Protein AF-A0A225DQ24-F1 (afdb_monomer_lite)

Sequence (172 aa):
MEVALERLSHWSRVKFAALCARCVQPFFTEMWPEATPDRIAAVERAIALAEQSATDGRAHPELKAAVLAASTTAGRAQIPHLYPVPIDDAEQPPRDRTAAVIASLSAKVAEKAAEAATADPARSDVPAREAYFFAVDAIRAVGRSRLIGRLQAGFAKLAGSEPRKPWWRFWE

Structure (mmCIF, N/CA/C/O backbone):
data_AF-A0A225DQ24-F1
#
_entry.id   AF-A0A225DQ24-F1
#
loop_
_atom_site.group_PDB
_atom_site.id
_atom_site.type_symbol
_atom_site.label_atom_id
_atom_site.label_alt_id
_atom_site.label_comp_id
_atom_site.label_asym_id
_atom_site.label_entity_id
_atom_site.label_seq_id
_atom_site.pdbx_PDB_ins_code
_atom_site.Cartn_x
_atom_site.Cartn_y
_atom_site.Cartn_z
_atom_site.occupancy
_atom_site.B_iso_or_equiv
_atom_site.auth_seq_id
_atom_site.auth_comp_id
_atom_site.auth_asym_id
_atom_site.auth_atom_id
_atom_site.pdbx_PDB_model_num
ATOM 1 N N . MET A 1 1 ? 5.855 18.654 9.588 1.00 54.50 1 MET A N 1
ATOM 2 C CA . MET A 1 1 ? 4.757 18.128 10.422 1.00 54.50 1 MET A CA 1
ATOM 3 C C . MET A 1 1 ? 4.967 16.638 10.584 1.00 54.50 1 MET A C 1
ATOM 5 O O . MET A 1 1 ? 5.135 15.955 9.579 1.00 54.50 1 MET A O 1
ATOM 9 N N . GLU A 1 2 ? 5.027 16.170 11.824 1.00 75.19 2 GLU A N 1
ATOM 10 C CA . GLU A 1 2 ? 5.172 14.753 12.152 1.00 75.19 2 GLU A CA 1
ATOM 11 C C . GLU A 1 2 ? 3.799 14.065 12.099 1.00 75.19 2 GLU A C 1
ATOM 13 O O . GLU A 1 2 ? 2.802 14.617 12.570 1.00 75.19 2 GLU A O 1
ATOM 18 N N . VAL A 1 3 ? 3.722 12.899 11.454 1.00 84.06 3 VAL A N 1
ATOM 19 C CA . VAL A 1 3 ? 2.474 12.138 11.290 1.00 84.06 3 VAL A CA 1
ATOM 20 C C . VAL A 1 3 ? 2.297 11.233 12.513 1.00 84.06 3 VAL A C 1
ATOM 22 O O . VAL A 1 3 ? 2.807 10.116 12.556 1.00 84.06 3 VAL A O 1
ATOM 25 N N . ALA A 1 4 ? 1.575 11.741 13.510 1.00 89.75 4 ALA A N 1
ATOM 26 C CA . ALA A 1 4 ? 1.273 11.082 14.785 1.00 89.75 4 ALA A CA 1
ATOM 27 C C . ALA A 1 4 ? 0.182 9.993 14.642 1.00 89.75 4 ALA A C 1
ATOM 29 O O . ALA A 1 4 ? -0.967 10.173 15.060 1.00 89.75 4 ALA A O 1
ATOM 30 N N . LEU A 1 5 ? 0.508 8.883 13.969 1.00 89.81 5 LEU A N 1
ATOM 31 C CA . LEU A 1 5 ? -0.430 7.800 13.620 1.00 89.81 5 LEU A CA 1
ATOM 32 C C . LEU A 1 5 ? -1.078 7.114 14.825 1.00 89.81 5 LEU A C 1
ATOM 34 O O . LEU A 1 5 ? -2.217 6.657 14.732 1.00 89.81 5 LEU A O 1
ATOM 38 N N . GLU A 1 6 ? -0.396 7.079 15.964 1.00 89.25 6 GLU A N 1
ATOM 39 C CA . GLU A 1 6 ? -0.888 6.513 17.219 1.00 89.25 6 GLU A CA 1
ATOM 40 C C . GLU A 1 6 ? -2.177 7.190 17.710 1.00 89.25 6 GLU A C 1
ATOM 42 O O . GLU A 1 6 ? -2.986 6.569 18.400 1.00 89.25 6 GLU A O 1
ATOM 47 N N . ARG A 1 7 ? -2.418 8.437 17.288 1.00 87.19 7 ARG A N 1
ATOM 48 C CA . ARG A 1 7 ? -3.616 9.213 17.634 1.00 87.19 7 ARG A CA 1
ATOM 49 C C . ARG A 1 7 ? -4.844 8.859 16.800 1.00 87.19 7 ARG A C 1
ATOM 51 O O . ARG A 1 7 ? -5.946 9.246 17.174 1.00 87.19 7 ARG A O 1
ATOM 58 N N . LEU A 1 8 ? -4.658 8.173 15.675 1.00 93.62 8 LEU A N 1
ATOM 59 C CA . LEU A 1 8 ? -5.748 7.728 14.813 1.00 93.62 8 LEU A CA 1
ATOM 60 C C . LEU A 1 8 ? -6.308 6.390 15.301 1.00 93.62 8 LEU A C 1
ATOM 62 O O . LEU A 1 8 ? -5.565 5.554 15.823 1.00 93.62 8 LEU A O 1
ATOM 66 N N . SER A 1 9 ? -7.603 6.165 15.078 1.00 96.12 9 SER A N 1
ATOM 67 C CA . SER A 1 9 ? -8.196 4.832 15.181 1.00 96.12 9 SER A CA 1
ATOM 68 C C . SER A 1 9 ? -7.589 3.888 14.138 1.00 96.12 9 SER A C 1
ATOM 70 O O . SER A 1 9 ? -7.035 4.328 13.127 1.00 96.12 9 SER A O 1
ATOM 72 N N . HIS A 1 10 ? -7.719 2.579 14.359 1.00 97.38 10 HIS A N 1
ATOM 73 C CA . HIS A 1 10 ? -7.226 1.558 13.432 1.00 97.38 10 HIS A CA 1
ATOM 74 C C . HIS A 1 10 ? -7.661 1.828 11.982 1.00 97.38 10 HIS A C 1
ATOM 76 O O . HIS A 1 10 ? -6.815 1.993 11.106 1.00 97.38 10 HIS A O 1
ATOM 82 N N . TRP A 1 11 ? -8.961 1.991 11.732 1.00 97.81 11 TRP A N 1
ATOM 83 C CA . TRP A 1 11 ? -9.473 2.200 10.375 1.00 97.81 11 TRP A CA 1
ATOM 84 C C . TRP A 1 11 ? -9.078 3.550 9.769 1.00 97.81 11 TRP A C 1
ATOM 86 O O . TRP A 1 11 ? -8.863 3.632 8.561 1.00 97.81 11 TRP A O 1
ATOM 96 N N . SER A 1 12 ? -8.861 4.588 10.581 1.00 98.06 12 SER A N 1
ATOM 97 C CA . SER A 1 12 ? -8.264 5.843 10.103 1.00 98.06 12 SER A CA 1
ATOM 98 C C . SER A 1 12 ? -6.798 5.684 9.697 1.00 98.06 12 SER A C 1
ATOM 100 O O . SER A 1 12 ? -6.376 6.294 8.713 1.00 98.06 12 SER A O 1
ATOM 102 N N . ARG A 1 13 ? -6.015 4.846 10.395 1.00 98.50 13 ARG A N 1
ATOM 103 C CA . ARG A 1 13 ? -4.638 4.507 9.983 1.00 98.50 13 ARG A CA 1
ATOM 104 C C . ARG A 1 13 ? -4.639 3.755 8.657 1.00 98.50 13 ARG A C 1
ATOM 106 O O . ARG A 1 13 ? -3.879 4.120 7.764 1.00 98.50 13 ARG A O 1
ATOM 113 N N . VAL A 1 14 ? -5.534 2.777 8.495 1.00 98.69 14 VAL A N 1
ATOM 114 C CA . VAL A 1 14 ? -5.707 2.038 7.230 1.00 98.69 14 VAL A CA 1
ATOM 115 C C . VAL A 1 14 ? -6.090 2.991 6.098 1.00 98.69 14 VAL A C 1
ATOM 117 O O . VAL A 1 14 ? -5.456 2.988 5.046 1.00 98.69 14 VAL A O 1
ATOM 120 N N . LYS A 1 15 ? -7.065 3.878 6.330 1.00 98.62 15 LYS A N 1
ATOM 121 C CA . LYS A 1 15 ? -7.486 4.893 5.355 1.00 98.62 15 LYS A CA 1
ATOM 122 C C . LYS A 1 15 ? -6.340 5.811 4.940 1.00 98.62 15 LYS A C 1
ATOM 124 O O . LYS A 1 15 ? -6.213 6.156 3.767 1.00 98.62 15 LYS A O 1
ATOM 129 N N . PHE A 1 16 ? -5.501 6.209 5.893 1.00 98.62 16 PHE A N 1
ATOM 130 C CA . PHE A 1 16 ? -4.325 7.018 5.608 1.00 98.62 16 PHE A CA 1
ATOM 131 C C . PHE A 1 16 ? -3.268 6.253 4.799 1.00 98.62 16 PHE A C 1
ATOM 133 O O . PHE A 1 16 ? -2.732 6.796 3.832 1.00 98.62 16 PHE A O 1
ATOM 140 N N . ALA A 1 17 ? -2.997 4.994 5.147 1.00 98.81 17 ALA A N 1
ATOM 141 C CA . ALA A 1 17 ? -2.065 4.144 4.412 1.00 98.81 17 ALA A CA 1
ATOM 142 C C . ALA A 1 17 ? -2.538 3.912 2.964 1.00 98.81 17 ALA A C 1
ATOM 144 O O . ALA A 1 17 ? -1.760 4.073 2.024 1.00 98.81 17 ALA A O 1
ATOM 145 N N . ALA A 1 18 ? -3.833 3.650 2.771 1.00 98.81 18 ALA A N 1
ATOM 146 C CA . ALA A 1 18 ? -4.452 3.534 1.454 1.00 98.81 18 ALA A CA 1
ATOM 147 C C . ALA A 1 18 ? -4.349 4.838 0.642 1.00 98.81 18 ALA A C 1
ATOM 149 O O . ALA A 1 18 ? -3.987 4.811 -0.533 1.00 98.81 18 ALA A O 1
ATOM 150 N N . LEU A 1 19 ? -4.561 5.998 1.278 1.00 98.69 19 LEU A N 1
ATOM 151 C CA . LEU A 1 19 ? -4.353 7.307 0.651 1.00 98.69 19 LEU A CA 1
ATOM 152 C C . LEU A 1 19 ? -2.895 7.510 0.208 1.00 98.69 19 LEU A C 1
ATOM 154 O O . LEU A 1 19 ? -2.659 8.061 -0.869 1.00 98.69 19 LEU A O 1
ATOM 158 N N . CYS A 1 20 ? -1.920 7.058 1.004 1.00 98.81 20 CYS A N 1
ATOM 159 C CA . CYS A 1 20 ? -0.508 7.076 0.617 1.00 98.81 20 CYS A CA 1
ATOM 160 C C . CYS A 1 20 ? -0.272 6.210 -0.624 1.00 98.81 20 CYS A C 1
ATOM 162 O O . CYS A 1 20 ? 0.344 6.679 -1.581 1.00 98.81 20 CYS A O 1
ATOM 164 N N . ALA A 1 21 ? -0.819 4.991 -0.642 1.00 98.81 21 ALA A N 1
ATOM 165 C CA . ALA A 1 21 ? -0.661 4.058 -1.753 1.00 98.81 21 ALA A CA 1
ATOM 166 C C . ALA A 1 21 ? -1.293 4.589 -3.044 1.00 98.81 21 ALA A C 1
ATOM 168 O O . ALA A 1 21 ? -0.629 4.657 -4.078 1.00 98.81 21 ALA A O 1
ATOM 169 N N . ARG A 1 22 ? -2.533 5.083 -2.972 1.00 98.56 22 ARG A N 1
ATOM 170 C CA . ARG A 1 22 ? -3.238 5.680 -4.113 1.00 98.56 22 ARG A CA 1
ATOM 171 C C . ARG A 1 22 ? -2.515 6.909 -4.673 1.00 98.56 22 ARG A C 1
ATOM 173 O O . ARG A 1 22 ? -2.557 7.157 -5.873 1.00 98.56 22 ARG A O 1
ATOM 180 N N . CYS A 1 23 ? -1.828 7.676 -3.824 1.00 98.44 23 CYS A N 1
ATOM 181 C CA . CYS A 1 23 ? -1.051 8.842 -4.247 1.00 98.44 23 CYS A CA 1
ATOM 182 C C . CYS A 1 23 ? 0.142 8.467 -5.143 1.00 98.44 23 CYS A C 1
ATOM 184 O O . CYS A 1 23 ? 0.438 9.192 -6.093 1.00 98.44 23 CYS A O 1
ATOM 186 N N . VAL A 1 24 ? 0.816 7.352 -4.844 1.00 98.44 24 VAL A N 1
ATOM 187 C CA . VAL A 1 24 ? 2.048 6.926 -5.536 1.00 98.44 24 VAL A CA 1
ATOM 188 C C . VAL A 1 24 ? 1.834 5.804 -6.547 1.00 98.44 24 VAL A C 1
ATOM 190 O O . VAL A 1 24 ? 2.754 5.480 -7.298 1.00 98.44 24 VAL A O 1
ATOM 193 N N . GLN A 1 25 ? 0.630 5.232 -6.607 1.00 98.38 25 GLN A N 1
ATOM 194 C CA . GLN A 1 25 ? 0.257 4.219 -7.590 1.00 98.38 25 GLN A CA 1
ATOM 195 C C . GLN A 1 25 ? 0.607 4.632 -9.031 1.00 98.38 25 GLN A C 1
ATOM 197 O O . GLN A 1 25 ? 1.215 3.813 -9.717 1.00 98.38 25 GLN A O 1
ATOM 202 N N . PRO A 1 26 ? 0.338 5.869 -9.507 1.00 98.38 26 PRO A N 1
ATOM 203 C CA . PRO A 1 26 ? 0.683 6.236 -10.882 1.00 98.38 26 PRO A CA 1
ATOM 204 C C . PRO A 1 26 ? 2.183 6.138 -11.186 1.00 98.38 26 PRO A C 1
ATOM 206 O O . PRO A 1 26 ? 2.563 5.917 -12.332 1.00 98.38 26 PRO A O 1
ATOM 209 N N . PHE A 1 27 ? 3.049 6.264 -10.171 1.00 98.38 27 PHE A N 1
ATOM 210 C CA . PHE A 1 27 ? 4.493 6.124 -10.364 1.00 98.38 27 PHE A CA 1
ATOM 211 C C . PHE A 1 27 ? 4.893 4.683 -10.662 1.00 98.38 27 PHE A C 1
ATOM 213 O O . PHE A 1 27 ? 5.886 4.479 -11.347 1.00 98.38 27 PHE A O 1
ATOM 220 N N . PHE A 1 28 ? 4.127 3.692 -10.194 1.00 98.06 28 PHE A N 1
ATOM 221 C CA . PHE A 1 28 ? 4.388 2.291 -10.517 1.00 98.06 28 PHE A CA 1
ATOM 222 C C . PHE A 1 28 ? 4.324 2.072 -12.032 1.00 98.06 28 PHE A C 1
ATOM 224 O O . PHE A 1 28 ? 5.292 1.619 -12.632 1.00 98.06 28 PHE A O 1
ATOM 231 N N . THR A 1 29 ? 3.219 2.484 -12.655 1.00 96.38 29 THR A N 1
ATOM 232 C CA . THR A 1 29 ? 3.012 2.354 -14.104 1.00 96.38 29 THR A CA 1
ATOM 233 C C . THR A 1 29 ? 3.916 3.281 -14.915 1.00 96.38 29 THR A C 1
ATOM 235 O O . THR A 1 29 ? 4.307 2.933 -16.019 1.00 96.38 29 THR A O 1
ATOM 238 N N . GLU A 1 30 ? 4.270 4.457 -14.382 1.00 97.62 30 GLU A N 1
ATOM 239 C CA . GLU A 1 30 ? 5.191 5.394 -15.049 1.00 97.62 30 GLU A CA 1
ATOM 240 C C . GLU A 1 30 ? 6.635 4.864 -15.079 1.00 97.62 30 GLU A C 1
ATOM 242 O O . GLU A 1 30 ? 7.356 5.088 -16.047 1.00 97.62 30 GLU A O 1
ATOM 247 N N . MET A 1 31 ? 7.063 4.166 -14.022 1.00 97.75 31 MET A N 1
ATOM 248 C CA . MET A 1 31 ? 8.437 3.667 -13.874 1.00 97.75 31 MET A CA 1
ATOM 249 C C . MET A 1 31 ? 8.620 2.239 -14.386 1.00 97.75 31 MET A C 1
ATOM 251 O O . MET A 1 31 ? 9.749 1.821 -14.640 1.00 97.75 31 MET A O 1
ATOM 255 N N . TRP A 1 32 ? 7.526 1.499 -14.547 1.00 96.69 32 TRP A N 1
ATOM 256 C CA . TRP A 1 32 ? 7.529 0.155 -15.105 1.00 96.69 32 TRP A CA 1
ATOM 257 C C . TRP A 1 32 ? 6.366 -0.034 -16.094 1.00 96.69 32 TRP A C 1
ATOM 259 O O . TRP A 1 32 ? 5.400 -0.739 -15.793 1.00 96.69 32 TRP A O 1
ATOM 269 N N . PRO A 1 33 ? 6.420 0.628 -17.265 1.00 95.50 33 PRO A N 1
ATOM 270 C CA . PRO A 1 33 ? 5.340 0.572 -18.250 1.00 95.50 33 PRO A CA 1
ATOM 271 C C . PRO A 1 33 ? 5.155 -0.823 -18.864 1.00 95.50 33 PRO A C 1
ATOM 273 O O . PRO A 1 33 ? 4.045 -1.169 -19.261 1.00 95.50 33 PRO A O 1
ATOM 276 N N . GLU A 1 34 ? 6.208 -1.642 -18.890 1.00 93.19 34 GLU A N 1
ATOM 277 C CA . GLU A 1 34 ? 6.196 -3.033 -19.355 1.00 93.19 34 GLU A CA 1
ATOM 278 C C . GLU A 1 34 ? 5.813 -4.043 -18.258 1.00 93.19 34 GLU A C 1
ATOM 280 O O . GLU A 1 34 ? 5.876 -5.252 -18.492 1.00 93.19 34 GLU A O 1
ATOM 285 N N . ALA A 1 35 ? 5.425 -3.579 -17.062 1.00 94.44 35 ALA A N 1
ATOM 286 C CA . ALA A 1 35 ? 4.934 -4.458 -16.006 1.00 94.44 35 ALA A CA 1
ATOM 287 C C . ALA A 1 35 ? 3.761 -5.298 -16.522 1.00 94.44 35 ALA A C 1
ATOM 289 O O . ALA A 1 35 ? 2.817 -4.783 -17.129 1.00 94.44 35 ALA A O 1
ATOM 290 N N . THR A 1 36 ? 3.792 -6.598 -16.241 1.00 95.38 36 THR A N 1
ATOM 291 C CA . THR A 1 36 ? 2.709 -7.494 -16.658 1.00 95.38 36 THR A CA 1
ATOM 292 C C . THR A 1 36 ? 1.364 -7.074 -16.040 1.00 95.38 36 THR A C 1
ATOM 294 O O . THR A 1 36 ? 1.331 -6.514 -14.933 1.00 95.38 36 THR A O 1
ATOM 297 N N . PRO A 1 37 ? 0.225 -7.375 -16.696 1.00 95.44 37 PRO A N 1
ATOM 298 C CA . PRO A 1 37 ? -1.100 -7.048 -16.164 1.00 95.44 37 PRO A CA 1
ATOM 299 C C . PRO A 1 37 ? -1.324 -7.552 -14.734 1.00 95.44 37 PRO A C 1
ATOM 301 O O . PRO A 1 37 ? -1.915 -6.846 -13.919 1.00 95.44 37 PRO A O 1
ATOM 304 N N . ASP A 1 38 ? -0.778 -8.722 -14.393 1.00 96.12 38 ASP A N 1
ATOM 305 C CA . ASP A 1 38 ? -0.869 -9.303 -13.052 1.00 96.12 38 ASP A CA 1
ATOM 306 C C . ASP A 1 38 ? -0.140 -8.469 -11.989 1.00 96.12 38 ASP A C 1
ATOM 308 O O . ASP A 1 38 ? -0.611 -8.358 -10.856 1.00 96.12 38 ASP A O 1
ATOM 312 N N . ARG A 1 39 ? 0.984 -7.827 -12.333 1.00 96.56 39 ARG A N 1
ATOM 313 C CA . ARG A 1 39 ? 1.719 -6.939 -11.415 1.00 96.56 39 ARG A CA 1
ATOM 314 C C . ARG A 1 39 ? 0.950 -5.661 -11.144 1.00 96.56 39 ARG A C 1
ATOM 316 O O . ARG A 1 39 ? 0.831 -5.253 -9.987 1.00 96.56 39 ARG A O 1
ATOM 323 N N . ILE A 1 40 ? 0.393 -5.070 -12.197 1.00 97.81 40 ILE A N 1
ATOM 324 C CA . ILE A 1 40 ? -0.466 -3.889 -12.092 1.00 97.81 40 ILE A CA 1
ATOM 325 C C . ILE A 1 40 ? -1.700 -4.232 -11.245 1.00 97.81 40 ILE A C 1
ATOM 327 O O . ILE A 1 40 ? -2.016 -3.515 -10.293 1.00 97.81 40 ILE A O 1
ATOM 331 N N . ALA A 1 41 ? -2.344 -5.369 -11.526 1.00 98.25 41 ALA A N 1
ATOM 332 C CA . ALA A 1 41 ? -3.501 -5.853 -10.782 1.00 98.25 41 ALA A CA 1
ATOM 333 C C . ALA A 1 41 ? -3.173 -6.160 -9.314 1.00 98.25 41 ALA A C 1
ATOM 335 O O . ALA A 1 41 ? -3.993 -5.879 -8.444 1.00 98.25 41 ALA A O 1
ATOM 336 N N . ALA A 1 42 ? -1.986 -6.691 -9.006 1.00 98.56 42 ALA A N 1
ATOM 337 C CA . ALA A 1 42 ? -1.557 -6.945 -7.632 1.00 98.56 42 ALA A CA 1
ATOM 338 C C . ALA A 1 42 ? -1.463 -5.652 -6.807 1.00 98.56 42 ALA A C 1
ATOM 340 O O . ALA A 1 42 ? -1.958 -5.606 -5.679 1.00 98.56 42 ALA A O 1
ATOM 341 N N . VAL A 1 43 ? -0.864 -4.598 -7.376 1.00 98.75 43 VAL A N 1
ATOM 342 C CA . VAL A 1 43 ? -0.767 -3.281 -6.727 1.00 98.75 43 VAL A CA 1
ATOM 343 C C . VAL A 1 43 ? -2.156 -2.665 -6.567 1.00 98.75 43 VAL A C 1
ATOM 345 O O . VAL A 1 43 ? -2.519 -2.282 -5.457 1.00 98.75 43 VAL A O 1
ATOM 348 N N . GLU A 1 44 ? -2.961 -2.622 -7.633 1.00 98.75 44 GLU A N 1
ATOM 349 C CA . GLU A 1 44 ? -4.318 -2.062 -7.580 1.00 98.75 44 GLU A CA 1
ATOM 350 C C . GLU A 1 44 ? -5.196 -2.796 -6.562 1.00 98.75 44 GLU A C 1
ATOM 352 O O . GLU A 1 44 ? -5.846 -2.159 -5.735 1.00 98.75 44 GLU A O 1
ATOM 357 N N . ARG A 1 45 ? -5.179 -4.133 -6.566 1.00 98.75 45 ARG A N 1
ATOM 358 C CA . ARG A 1 45 ? -5.985 -4.951 -5.653 1.00 98.75 45 ARG A CA 1
ATOM 359 C C . ARG A 1 45 ? -5.611 -4.697 -4.196 1.00 98.75 45 ARG A C 1
ATOM 361 O O . ARG A 1 45 ? -6.507 -4.565 -3.370 1.00 98.75 45 ARG A O 1
ATOM 368 N N . ALA A 1 46 ? -4.324 -4.601 -3.863 1.00 98.88 46 ALA A N 1
ATOM 369 C CA . ALA A 1 46 ? -3.901 -4.300 -2.495 1.00 98.88 46 ALA A CA 1
ATOM 370 C C . ALA A 1 46 ? -4.411 -2.928 -2.018 1.00 98.88 46 ALA A C 1
ATOM 372 O O . ALA A 1 46 ? -4.902 -2.815 -0.894 1.00 98.88 46 ALA A O 1
ATOM 373 N N . ILE A 1 47 ? -4.373 -1.911 -2.887 1.00 98.88 47 ILE A N 1
ATOM 374 C CA . ILE A 1 47 ? -4.901 -0.574 -2.580 1.00 98.88 47 ILE A CA 1
ATOM 375 C C . ILE A 1 47 ? -6.420 -0.626 -2.409 1.00 98.88 47 ILE A C 1
ATOM 377 O O . ILE A 1 47 ? -6.929 -0.211 -1.369 1.00 98.88 47 ILE A O 1
ATOM 381 N N . ALA A 1 48 ? -7.135 -1.177 -3.391 1.00 98.88 48 ALA A N 1
ATOM 382 C CA . ALA A 1 48 ? -8.592 -1.228 -3.397 1.00 98.88 48 ALA A CA 1
ATOM 383 C C . ALA A 1 48 ? -9.151 -1.990 -2.185 1.00 98.88 48 ALA A C 1
ATOM 385 O O . ALA A 1 48 ? -10.088 -1.527 -1.537 1.00 98.88 48 ALA A O 1
ATOM 386 N N . LEU A 1 49 ? -8.542 -3.121 -1.814 1.00 98.81 49 LEU A N 1
ATOM 387 C CA . LEU A 1 49 ? -8.965 -3.883 -0.638 1.00 98.81 49 LEU A CA 1
ATOM 388 C C . LEU A 1 49 ? -8.689 -3.139 0.674 1.00 98.81 49 LEU A C 1
ATOM 390 O O . LEU A 1 49 ? -9.491 -3.241 1.605 1.00 98.81 49 LEU A O 1
ATOM 394 N N . ALA A 1 50 ? -7.593 -2.381 0.770 1.00 98.81 50 ALA A N 1
ATOM 395 C CA . ALA A 1 50 ? -7.326 -1.535 1.933 1.00 98.81 50 ALA A CA 1
ATOM 396 C C . ALA A 1 50 ? -8.339 -0.377 2.034 1.00 98.81 50 ALA A C 1
ATOM 398 O O . ALA A 1 50 ? -8.858 -0.108 3.119 1.00 98.81 50 ALA A O 1
ATOM 399 N N . GLU A 1 51 ? -8.670 0.269 0.910 1.00 98.81 51 GLU A N 1
ATOM 400 C CA . GLU A 1 51 ? -9.698 1.320 0.820 1.00 98.81 51 GLU A CA 1
ATOM 401 C C . GLU A 1 51 ? -11.080 0.792 1.227 1.00 98.81 51 GLU A C 1
ATOM 403 O O . GLU A 1 51 ? -11.778 1.419 2.034 1.00 98.81 51 GLU A O 1
ATOM 408 N N . GLN A 1 52 ? -11.453 -0.382 0.716 1.00 98.75 52 GLN A N 1
ATOM 409 C CA . GLN A 1 52 ? -12.702 -1.049 1.063 1.00 98.75 52 GLN A CA 1
ATOM 410 C C . GLN A 1 52 ? -12.732 -1.421 2.546 1.00 98.75 52 GLN A C 1
ATOM 412 O O . GLN A 1 52 ? -13.690 -1.096 3.237 1.00 98.75 52 GLN A O 1
ATOM 417 N N . SER A 1 53 ? -11.660 -2.018 3.071 1.00 98.69 53 SER A N 1
ATOM 418 C CA . SER A 1 53 ? -11.598 -2.428 4.480 1.00 98.69 53 SER A CA 1
ATOM 419 C C . SER A 1 53 ? -11.705 -1.238 5.435 1.00 98.69 53 SER A C 1
ATOM 421 O O . SER A 1 53 ? -12.411 -1.298 6.440 1.00 98.69 53 SER A O 1
ATOM 423 N N . ALA A 1 54 ? -11.057 -0.119 5.094 1.00 98.25 54 ALA A N 1
ATOM 424 C CA . ALA A 1 54 ? -11.177 1.128 5.844 1.00 98.25 54 ALA A CA 1
ATOM 425 C C . ALA A 1 54 ? -12.588 1.728 5.799 1.00 98.25 54 ALA A C 1
ATOM 427 O O . ALA A 1 54 ? -13.011 2.363 6.764 1.00 98.25 54 ALA A O 1
ATOM 428 N N . THR A 1 55 ? -13.298 1.556 4.684 1.00 98.00 55 THR A N 1
ATOM 429 C CA . THR A 1 55 ? -14.674 2.039 4.511 1.00 98.00 55 THR A CA 1
ATOM 430 C C . THR A 1 55 ? -15.665 1.175 5.284 1.00 98.00 55 THR A C 1
ATOM 432 O O . THR A 1 55 ? -16.516 1.708 5.991 1.00 98.00 55 THR A O 1
ATOM 435 N N . ASP A 1 56 ? -15.509 -0.144 5.202 1.00 98.00 56 ASP A N 1
ATOM 436 C CA . ASP A 1 56 ? -16.389 -1.116 5.850 1.00 98.00 56 ASP A CA 1
ATOM 437 C C . ASP A 1 56 ? -16.107 -1.266 7.355 1.00 98.00 56 ASP A C 1
ATOM 439 O O . ASP A 1 56 ? -16.907 -1.854 8.082 1.00 98.00 56 ASP A O 1
ATOM 443 N N . GLY A 1 57 ? -14.954 -0.785 7.832 1.00 97.56 57 GLY A N 1
ATOM 444 C CA . GLY A 1 57 ? -14.522 -0.960 9.218 1.00 97.56 57 GLY A CA 1
ATOM 445 C C . GLY A 1 57 ? -14.216 -2.419 9.575 1.00 97.56 57 GLY A C 1
ATOM 446 O O . GLY A 1 57 ? -14.372 -2.817 10.733 1.00 97.56 57 GLY A O 1
ATOM 447 N N . ARG A 1 58 ? -13.806 -3.228 8.590 1.00 97.94 58 ARG A N 1
ATOM 448 C CA . ARG A 1 58 ? -13.451 -4.646 8.754 1.00 97.94 58 ARG A CA 1
ATOM 449 C C . ARG A 1 58 ? -12.451 -5.093 7.694 1.00 97.94 58 ARG A C 1
ATOM 451 O O . ARG A 1 58 ? -12.481 -4.612 6.568 1.00 97.94 58 ARG A O 1
ATOM 458 N N . ALA A 1 59 ? -11.604 -6.058 8.038 1.00 98.00 59 ALA A N 1
ATOM 459 C CA . ALA A 1 59 ? -10.616 -6.605 7.116 1.00 98.00 59 ALA A CA 1
ATOM 460 C C . ALA A 1 59 ? -11.293 -7.434 6.011 1.00 98.00 59 ALA A C 1
ATOM 462 O O . ALA A 1 59 ? -12.065 -8.351 6.305 1.00 98.00 59 ALA A O 1
ATOM 463 N N . HIS A 1 60 ? -10.978 -7.151 4.745 1.00 98.31 60 HIS A N 1
ATOM 464 C CA . HIS A 1 60 ? -11.399 -7.991 3.626 1.00 98.31 60 HIS A CA 1
ATOM 465 C C . HIS A 1 60 ? -10.654 -9.347 3.642 1.00 98.31 60 HIS A C 1
ATOM 467 O O . HIS A 1 60 ? -9.436 -9.368 3.848 1.00 98.31 60 HIS A O 1
ATOM 473 N N . PRO A 1 61 ? -11.328 -10.489 3.393 1.00 97.69 61 PRO A N 1
ATOM 474 C CA . PRO A 1 61 ? -10.717 -11.822 3.501 1.00 97.69 61 PRO A CA 1
ATOM 475 C C . PRO A 1 61 ? -9.511 -12.036 2.572 1.00 97.69 61 PRO A C 1
ATOM 477 O O . PRO A 1 61 ? -8.594 -12.784 2.905 1.00 97.69 61 PRO A O 1
ATOM 480 N N . GLU A 1 62 ? -9.474 -11.350 1.429 1.00 98.38 62 GLU A N 1
ATOM 481 C CA . GLU A 1 62 ? -8.400 -11.484 0.433 1.00 98.38 62 GLU A CA 1
ATOM 482 C C . GLU A 1 62 ? -7.142 -10.647 0.726 1.00 98.38 62 GLU A C 1
ATOM 484 O O . GLU A 1 62 ? -6.154 -10.749 -0.004 1.00 98.38 62 GLU A O 1
ATOM 489 N N . LEU A 1 63 ? -7.128 -9.838 1.794 1.00 98.31 63 LEU A N 1
ATOM 490 C CA . LEU A 1 63 ? -6.006 -8.934 2.080 1.00 98.31 63 LEU A CA 1
ATOM 491 C C . LEU A 1 63 ? -4.664 -9.663 2.207 1.00 98.31 63 LEU A C 1
ATOM 493 O O . LEU A 1 63 ? -3.662 -9.173 1.698 1.00 98.31 63 LEU A O 1
ATOM 497 N N . LYS A 1 64 ? -4.630 -10.849 2.829 1.00 98.19 64 LYS A N 1
ATOM 498 C CA . LYS A 1 64 ? -3.382 -11.621 2.980 1.00 98.19 64 LYS A CA 1
ATOM 499 C C . LYS A 1 64 ? -2.768 -11.995 1.629 1.00 98.19 64 LYS A C 1
ATOM 501 O O . LYS A 1 64 ? -1.559 -11.876 1.447 1.00 98.19 64 LYS A O 1
ATOM 506 N N . ALA A 1 65 ? -3.601 -12.415 0.677 1.00 98.44 65 ALA A N 1
ATOM 507 C CA . ALA A 1 65 ? -3.150 -12.731 -0.675 1.00 98.44 65 ALA A CA 1
ATOM 508 C C . ALA A 1 65 ? -2.679 -11.466 -1.410 1.00 98.44 65 ALA A C 1
ATOM 510 O O . ALA A 1 65 ? -1.657 -11.494 -2.094 1.00 98.44 65 ALA A O 1
ATOM 511 N N . ALA A 1 66 ? -3.375 -10.342 -1.220 1.00 98.62 66 ALA A N 1
ATOM 512 C CA . ALA A 1 66 ? -2.997 -9.067 -1.820 1.00 98.62 66 ALA A CA 1
ATOM 513 C C . ALA A 1 66 ? -1.662 -8.520 -1.279 1.00 98.62 66 ALA A C 1
ATOM 515 O O . ALA A 1 66 ? -0.840 -8.056 -2.068 1.00 98.62 66 ALA A O 1
ATOM 516 N N . VAL A 1 67 ? -1.401 -8.644 0.030 1.00 98.75 67 VAL A N 1
ATOM 517 C CA . VAL A 1 67 ? -0.105 -8.310 0.655 1.00 98.75 67 VAL A CA 1
ATOM 518 C C . VAL A 1 67 ? 1.026 -9.097 -0.008 1.00 98.75 67 VAL A C 1
ATOM 520 O O . VAL A 1 67 ? 2.014 -8.510 -0.449 1.00 98.75 67 VAL A O 1
ATOM 523 N N . LEU A 1 68 ? 0.873 -10.420 -0.137 1.00 98.56 68 LEU A N 1
ATOM 524 C CA . LEU A 1 68 ? 1.894 -11.273 -0.749 1.00 98.56 68 LEU A CA 1
ATOM 525 C C . LEU A 1 68 ? 2.143 -10.913 -2.221 1.00 98.56 68 LEU A C 1
ATOM 527 O O . LEU A 1 68 ? 3.297 -10.833 -2.654 1.00 98.56 68 LEU A O 1
ATOM 531 N N . ALA A 1 69 ? 1.075 -10.672 -2.983 1.00 98.56 69 ALA A N 1
ATOM 532 C CA . ALA A 1 69 ? 1.173 -10.315 -4.393 1.00 98.56 69 ALA A CA 1
ATOM 533 C C . ALA A 1 69 ? 1.890 -8.967 -4.584 1.00 98.56 69 ALA A C 1
ATOM 535 O O . ALA A 1 69 ? 2.826 -8.884 -5.381 1.00 98.56 69 ALA A O 1
ATOM 536 N N . ALA A 1 70 ? 1.525 -7.939 -3.809 1.00 98.56 70 ALA A N 1
ATOM 537 C CA . ALA A 1 70 ? 2.182 -6.632 -3.840 1.00 98.56 70 ALA A CA 1
ATOM 538 C C . ALA A 1 70 ? 3.661 -6.714 -3.416 1.00 98.56 70 ALA A C 1
ATOM 540 O O . ALA A 1 70 ? 4.521 -6.136 -4.081 1.00 98.56 70 ALA A O 1
ATOM 541 N N . SER A 1 71 ? 3.976 -7.504 -2.384 1.00 98.25 71 SER A N 1
ATOM 542 C CA . SER A 1 71 ? 5.355 -7.728 -1.927 1.00 98.25 71 SER A CA 1
ATOM 543 C C . SER A 1 71 ? 6.215 -8.419 -2.979 1.00 98.25 71 SER A C 1
ATOM 545 O O . SER A 1 71 ? 7.333 -7.987 -3.273 1.00 98.25 71 SER A O 1
ATOM 547 N N . THR A 1 72 ? 5.664 -9.445 -3.630 1.00 97.12 72 THR A N 1
ATOM 548 C CA . THR A 1 72 ? 6.337 -10.135 -4.737 1.00 97.12 72 THR A CA 1
ATOM 549 C C . THR A 1 72 ? 6.571 -9.181 -5.909 1.00 97.12 72 THR A C 1
ATOM 551 O O . THR A 1 72 ? 7.642 -9.199 -6.512 1.00 97.12 72 THR A O 1
ATOM 554 N N . THR A 1 73 ? 5.603 -8.314 -6.216 1.00 97.31 73 THR A N 1
ATOM 555 C CA . THR A 1 73 ? 5.728 -7.284 -7.259 1.00 97.31 73 THR A CA 1
ATOM 556 C C . THR A 1 73 ? 6.820 -6.273 -6.932 1.00 97.31 73 THR A C 1
ATOM 558 O O . THR A 1 73 ? 7.644 -5.964 -7.792 1.00 97.31 73 THR A O 1
ATOM 561 N N . ALA A 1 74 ? 6.897 -5.821 -5.679 1.00 97.25 74 ALA A N 1
ATOM 562 C CA . ALA A 1 74 ? 7.962 -4.937 -5.226 1.00 97.25 74 ALA A CA 1
ATOM 563 C C . ALA A 1 74 ? 9.350 -5.578 -5.357 1.00 97.25 74 ALA A C 1
ATOM 565 O O . ALA A 1 74 ? 10.293 -4.906 -5.778 1.00 97.25 74 ALA A O 1
ATOM 566 N N . GLY A 1 75 ? 9.477 -6.865 -5.013 1.00 94.38 75 GLY A N 1
ATOM 567 C CA . GLY A 1 75 ? 10.717 -7.622 -5.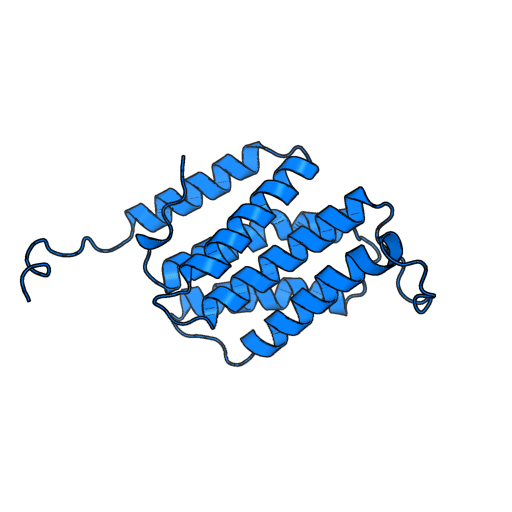184 1.00 94.38 75 GLY A CA 1
ATOM 568 C C . GLY A 1 75 ? 11.091 -7.774 -6.657 1.00 94.38 75 GLY A C 1
ATOM 569 O O . GLY A 1 75 ? 12.229 -7.502 -7.036 1.00 94.38 75 GLY A O 1
ATOM 570 N N . ARG A 1 76 ? 10.121 -8.126 -7.507 1.00 93.56 76 ARG A N 1
ATOM 571 C CA . ARG A 1 76 ? 10.329 -8.309 -8.949 1.00 93.56 76 ARG A CA 1
ATOM 572 C C . ARG A 1 76 ? 10.860 -7.051 -9.636 1.00 93.56 76 ARG A C 1
ATOM 574 O O . ARG A 1 76 ? 11.719 -7.177 -10.498 1.00 93.56 76 ARG A O 1
ATOM 581 N N . ALA A 1 77 ? 10.421 -5.866 -9.211 1.00 94.25 77 ALA A N 1
ATOM 582 C CA . ALA A 1 77 ? 10.942 -4.606 -9.733 1.00 94.25 77 ALA A CA 1
ATOM 583 C C . ALA A 1 77 ? 12.450 -4.413 -9.456 1.00 94.25 77 ALA A C 1
ATOM 585 O O . ALA A 1 77 ? 13.145 -3.847 -10.294 1.00 94.25 77 ALA A O 1
ATOM 586 N N . GLN A 1 78 ? 12.973 -4.877 -8.308 1.00 91.94 78 GLN A N 1
ATOM 587 C CA . GLN A 1 78 ? 14.372 -4.635 -7.907 1.00 91.94 78 GLN A CA 1
ATOM 588 C C . GLN A 1 78 ? 15.342 -5.777 -8.213 1.00 91.94 78 GLN A C 1
ATOM 590 O O . GLN A 1 78 ? 16.502 -5.502 -8.507 1.00 91.94 78 GLN A O 1
ATOM 595 N N . ILE A 1 79 ? 14.903 -7.040 -8.126 1.00 89.12 79 ILE A N 1
ATOM 596 C CA . ILE A 1 79 ? 15.773 -8.220 -8.291 1.00 89.12 79 ILE A CA 1
ATOM 597 C C . ILE A 1 79 ? 16.670 -8.140 -9.543 1.00 89.12 79 ILE A C 1
ATOM 599 O O . ILE A 1 79 ? 17.873 -8.335 -9.364 1.00 89.12 79 ILE A O 1
ATOM 603 N N . PRO A 1 80 ? 16.167 -7.781 -10.749 1.00 86.00 80 PRO A N 1
ATOM 604 C CA . PRO A 1 80 ? 17.005 -7.659 -11.951 1.00 86.00 80 PRO A CA 1
ATOM 605 C C . PRO A 1 80 ? 18.207 -6.718 -11.797 1.00 86.00 80 PRO A C 1
ATOM 607 O O . PRO A 1 80 ? 19.230 -6.894 -12.448 1.00 86.00 80 PRO A O 1
ATOM 610 N N . HIS A 1 81 ? 18.075 -5.701 -10.944 1.00 85.06 81 HIS A N 1
ATOM 611 C CA . HIS A 1 81 ? 19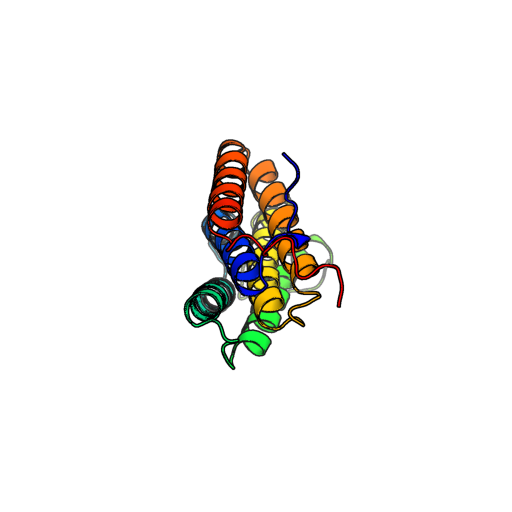.069 -4.644 -10.754 1.00 85.06 81 HIS A CA 1
ATOM 612 C C . HIS A 1 81 ? 19.994 -4.891 -9.557 1.00 85.06 81 HIS A C 1
ATOM 614 O O . HIS A 1 81 ? 20.996 -4.194 -9.403 1.00 85.06 81 HIS A O 1
ATOM 620 N N . LEU A 1 82 ? 19.653 -5.846 -8.686 1.00 84.00 82 LEU A N 1
ATOM 621 C CA . LEU A 1 82 ? 20.422 -6.182 -7.482 1.00 84.00 82 LEU A CA 1
ATOM 622 C C . LEU A 1 82 ? 21.195 -7.490 -7.621 1.00 84.00 82 LEU A C 1
ATOM 624 O O . LEU A 1 82 ? 22.254 -7.643 -7.013 1.00 84.00 82 LEU A O 1
ATOM 628 N N . TYR A 1 83 ? 20.671 -8.423 -8.411 1.00 80.88 83 TYR A N 1
ATOM 629 C CA . TYR A 1 83 ? 21.233 -9.751 -8.566 1.00 80.88 83 TYR A CA 1
ATOM 630 C C . TYR A 1 83 ? 21.346 -10.083 -10.058 1.00 80.88 83 TYR A C 1
ATOM 632 O O . TYR A 1 83 ? 20.343 -9.999 -10.766 1.00 80.88 83 TYR A O 1
ATOM 640 N N . PRO A 1 84 ? 22.526 -10.497 -10.551 1.00 67.50 84 PRO A N 1
ATOM 641 C CA . PRO A 1 84 ? 22.716 -10.930 -11.933 1.00 67.50 84 PRO A CA 1
ATOM 642 C C . PRO A 1 84 ? 22.161 -12.351 -12.118 1.00 67.50 84 PRO A C 1
ATOM 644 O O . PRO A 1 84 ? 22.900 -13.296 -12.386 1.00 67.50 84 PRO A O 1
ATOM 647 N N . VAL A 1 85 ? 20.858 -12.523 -11.894 1.00 68.94 85 VAL A N 1
ATOM 648 C CA . VAL A 1 85 ? 20.154 -13.793 -12.099 1.00 68.94 85 VAL A CA 1
ATOM 649 C C . VAL A 1 85 ? 19.461 -13.725 -13.455 1.00 68.94 85 VAL A C 1
ATOM 651 O O . VAL A 1 85 ? 18.832 -12.703 -13.735 1.00 68.94 85 VAL A O 1
ATOM 654 N N . PRO A 1 86 ? 19.526 -14.778 -14.287 1.00 63.47 86 PRO A N 1
ATOM 655 C CA . PRO A 1 86 ? 18.673 -14.884 -15.459 1.00 63.47 86 PRO A CA 1
ATOM 656 C C . PRO A 1 86 ? 17.222 -14.805 -15.000 1.00 63.47 86 PRO A C 1
ATOM 658 O O . PRO A 1 86 ? 16.745 -15.636 -14.225 1.00 63.47 86 PRO A O 1
ATOM 661 N N . ILE A 1 87 ? 16.549 -13.750 -15.423 1.00 65.69 87 ILE A N 1
ATOM 662 C CA . ILE A 1 87 ? 15.137 -13.563 -15.178 1.00 65.69 87 ILE A CA 1
ATOM 663 C C . ILE A 1 87 ? 14.432 -13.995 -16.449 1.00 65.69 87 ILE A C 1
ATOM 665 O O . ILE A 1 87 ? 14.786 -13.512 -17.512 1.00 65.69 87 ILE A O 1
ATOM 669 N N . ASP A 1 88 ? 13.467 -14.901 -16.307 1.00 66.56 88 ASP A N 1
ATOM 670 C CA . ASP A 1 88 ? 12.617 -15.366 -17.404 1.00 66.56 88 ASP A CA 1
ATOM 671 C C . ASP A 1 88 ? 12.177 -14.187 -18.297 1.00 66.56 88 ASP A C 1
ATOM 673 O O . ASP A 1 88 ? 11.600 -13.214 -17.792 1.00 66.56 88 ASP A O 1
ATOM 677 N N . ASP A 1 89 ? 12.512 -14.271 -19.590 1.00 61.28 89 ASP A N 1
ATOM 678 C CA . ASP A 1 89 ? 12.620 -13.158 -20.555 1.00 61.28 89 ASP A CA 1
ATOM 679 C C . ASP A 1 89 ? 11.269 -12.510 -20.932 1.00 61.28 89 ASP A C 1
ATOM 681 O O . ASP A 1 89 ? 11.206 -11.608 -21.768 1.00 61.28 89 ASP A O 1
ATOM 685 N N . ALA A 1 90 ? 10.161 -12.963 -20.342 1.00 69.38 90 ALA A N 1
ATOM 686 C CA . ALA A 1 90 ? 8.816 -12.525 -20.710 1.00 69.38 90 ALA A CA 1
ATOM 687 C C . ALA A 1 90 ? 8.437 -11.127 -20.178 1.00 69.38 90 ALA A C 1
ATOM 689 O O . ALA A 1 90 ? 7.577 -10.468 -20.760 1.00 69.38 90 ALA A O 1
ATOM 690 N N . GLU A 1 91 ? 9.049 -10.664 -19.083 1.00 80.44 91 GLU A N 1
ATOM 691 C CA . GLU A 1 91 ? 8.754 -9.361 -18.471 1.00 80.44 91 GLU A CA 1
ATOM 692 C C . GLU A 1 91 ? 10.009 -8.490 -18.461 1.00 80.44 91 GLU A C 1
ATOM 694 O O . GLU A 1 91 ? 10.980 -8.791 -17.763 1.00 80.44 91 GLU A O 1
ATOM 699 N N . GLN A 1 92 ? 9.978 -7.388 -19.212 1.00 87.25 92 GLN A N 1
ATOM 700 C CA . GLN A 1 92 ? 11.085 -6.439 -19.216 1.00 87.25 92 GLN A CA 1
ATOM 701 C C . GLN A 1 92 ? 11.168 -5.749 -17.850 1.00 87.25 92 GLN A C 1
ATOM 703 O O . GLN A 1 92 ? 10.143 -5.296 -17.332 1.00 87.25 92 GLN A O 1
ATOM 708 N N . PRO A 1 93 ? 12.357 -5.673 -17.233 1.00 90.56 93 PRO A N 1
ATOM 709 C CA . PRO A 1 93 ? 12.513 -4.992 -15.959 1.00 90.56 93 PRO A CA 1
ATOM 710 C C . PRO A 1 93 ? 12.319 -3.477 -16.126 1.00 90.56 93 PRO A C 1
ATOM 712 O O . PRO A 1 93 ? 12.438 -2.958 -17.237 1.00 90.56 93 PRO A O 1
ATOM 715 N N . PRO A 1 94 ? 12.103 -2.733 -15.025 1.00 94.31 94 PRO A N 1
ATOM 716 C CA . PRO A 1 94 ? 12.147 -1.276 -15.060 1.00 94.31 94 PRO A CA 1
ATOM 717 C C . PRO A 1 94 ? 13.432 -0.784 -15.73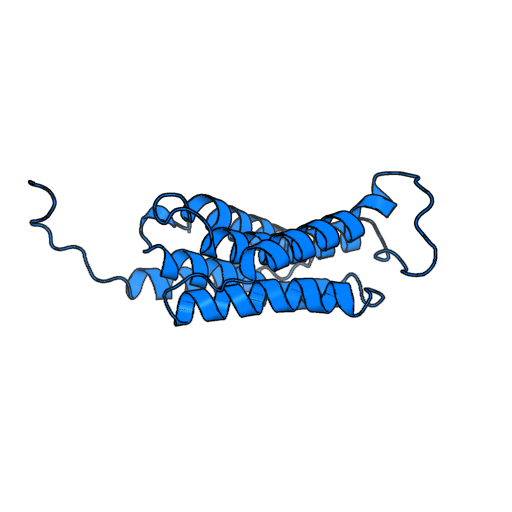5 1.00 94.31 94 PRO A C 1
ATOM 719 O O . PRO A 1 94 ? 14.506 -1.344 -15.496 1.00 94.31 94 PRO A O 1
ATOM 722 N N . ARG A 1 95 ? 13.319 0.278 -16.540 1.00 92.69 95 ARG A N 1
ATOM 723 C CA . ARG A 1 95 ? 14.371 0.759 -17.460 1.00 92.69 95 ARG A CA 1
ATOM 724 C C . ARG A 1 95 ? 15.752 0.974 -16.829 1.00 92.69 95 ARG A C 1
ATOM 726 O O . ARG A 1 95 ? 16.770 0.867 -17.503 1.00 92.69 95 ARG A O 1
ATOM 733 N N . ASP A 1 96 ? 15.785 1.348 -15.554 1.00 93.44 96 ASP A N 1
ATOM 734 C CA . ASP A 1 96 ? 16.994 1.675 -14.812 1.00 93.44 96 ASP A CA 1
ATOM 735 C C . ASP A 1 96 ? 16.778 1.433 -13.309 1.00 93.44 96 ASP A C 1
ATOM 737 O O . ASP A 1 96 ? 15.658 1.204 -12.837 1.00 93.44 96 ASP A O 1
ATOM 741 N N . ARG A 1 97 ? 17.867 1.502 -12.536 1.00 93.69 97 ARG A N 1
ATOM 742 C CA . ARG A 1 97 ? 17.839 1.278 -11.085 1.00 93.69 97 ARG A CA 1
ATOM 743 C C . ARG A 1 97 ? 16.939 2.271 -10.343 1.00 93.69 97 ARG A C 1
ATOM 745 O O . ARG A 1 97 ? 16.322 1.901 -9.348 1.00 93.69 97 ARG A O 1
ATOM 752 N N . THR A 1 98 ? 16.860 3.519 -10.796 1.00 95.88 98 THR A N 1
ATOM 753 C CA . THR A 1 98 ? 16.013 4.546 -10.173 1.00 95.88 98 THR A CA 1
ATOM 754 C C . THR A 1 98 ? 14.540 4.214 -10.385 1.00 95.88 98 THR A C 1
ATOM 756 O O . THR A 1 98 ? 13.767 4.208 -9.427 1.00 95.88 98 THR A O 1
ATOM 759 N N . ALA A 1 99 ? 14.163 3.860 -11.613 1.00 97.00 99 ALA A N 1
ATOM 760 C CA . ALA A 1 99 ? 12.825 3.406 -11.960 1.00 97.00 99 ALA A CA 1
ATOM 761 C C . ALA A 1 99 ? 12.441 2.144 -11.169 1.00 97.00 99 ALA A C 1
ATOM 763 O O . ALA A 1 99 ? 11.352 2.080 -10.600 1.00 97.00 99 ALA A O 1
ATOM 764 N N . ALA A 1 100 ? 13.367 1.191 -11.030 1.00 96.62 100 ALA A N 1
ATOM 765 C CA . ALA A 1 100 ? 13.175 -0.007 -10.216 1.00 96.62 100 ALA A CA 1
ATOM 766 C C . ALA A 1 100 ? 12.912 0.299 -8.738 1.00 96.62 100 ALA A C 1
ATOM 768 O O . ALA A 1 100 ? 11.990 -0.265 -8.143 1.00 96.62 100 ALA A O 1
ATOM 769 N N . VAL A 1 101 ? 13.682 1.215 -8.143 1.00 97.50 101 VAL A N 1
ATOM 770 C CA . VAL A 1 101 ? 13.467 1.654 -6.758 1.00 97.50 101 VAL A CA 1
ATOM 771 C C . VAL A 1 101 ? 12.096 2.308 -6.611 1.00 97.50 101 VAL A C 1
ATOM 773 O O . VAL A 1 101 ? 11.356 1.942 -5.704 1.00 97.50 101 VAL A O 1
ATOM 776 N N . ILE A 1 102 ? 11.717 3.222 -7.507 1.00 98.25 102 ILE A N 1
ATOM 777 C CA . ILE A 1 102 ? 10.429 3.925 -7.415 1.00 98.25 102 ILE A CA 1
ATOM 778 C C . ILE A 1 102 ? 9.255 2.955 -7.599 1.00 98.25 102 ILE A C 1
ATOM 780 O O . ILE A 1 102 ? 8.327 2.977 -6.792 1.00 98.25 102 ILE A O 1
ATOM 784 N N . ALA A 1 103 ? 9.304 2.072 -8.600 1.00 98.25 103 ALA A N 1
ATOM 785 C CA . ALA A 1 103 ? 8.271 1.059 -8.816 1.00 98.25 103 ALA A CA 1
ATOM 786 C C . ALA A 1 103 ? 8.135 0.138 -7.592 1.00 98.25 103 ALA A C 1
ATOM 788 O O . ALA A 1 103 ? 7.032 -0.120 -7.106 1.00 98.25 103 ALA A O 1
ATOM 789 N N . SER A 1 104 ? 9.261 -0.301 -7.032 1.00 98.38 104 SER A N 1
ATOM 790 C CA . SER A 1 104 ? 9.275 -1.128 -5.830 1.00 98.38 104 SER A CA 1
ATOM 791 C C . SER A 1 104 ? 8.712 -0.410 -4.605 1.00 98.38 104 SER A C 1
ATOM 793 O O . SER A 1 104 ? 7.891 -0.986 -3.893 1.00 98.38 104 SER A O 1
ATOM 795 N N . LEU A 1 105 ? 9.085 0.855 -4.384 1.00 98.56 105 LEU A N 1
ATOM 796 C CA . LEU A 1 105 ? 8.531 1.674 -3.307 1.00 98.56 105 LEU A CA 1
ATOM 797 C C . LEU A 1 105 ? 7.017 1.823 -3.463 1.00 98.56 105 LEU A C 1
ATOM 799 O O . LEU A 1 105 ? 6.297 1.572 -2.502 1.00 98.56 105 LEU A O 1
ATOM 803 N N . SER A 1 106 ? 6.518 2.146 -4.661 1.00 98.56 106 SER A N 1
ATOM 804 C CA . SER A 1 106 ? 5.077 2.252 -4.922 1.00 98.56 106 SER A CA 1
ATOM 805 C C . SER A 1 106 ? 4.328 0.951 -4.618 1.00 98.56 106 SER A C 1
ATOM 807 O O . SER A 1 106 ? 3.274 0.988 -3.980 1.00 98.56 106 SER A O 1
ATOM 809 N N . ALA A 1 107 ? 4.884 -0.202 -5.000 1.00 98.75 107 ALA A N 1
ATOM 810 C CA . ALA A 1 107 ? 4.315 -1.505 -4.660 1.00 98.75 107 ALA A CA 1
ATOM 811 C C . ALA A 1 107 ? 4.388 -1.805 -3.148 1.00 98.75 107 ALA A C 1
ATOM 813 O O . ALA A 1 107 ? 3.420 -2.314 -2.579 1.00 98.75 107 ALA A O 1
ATOM 814 N N . LYS A 1 108 ? 5.476 -1.417 -2.466 1.00 98.75 108 LYS A N 1
ATOM 815 C CA . LYS A 1 108 ? 5.601 -1.515 -1.001 1.00 98.75 108 LYS A CA 1
ATOM 816 C C . LYS A 1 108 ? 4.572 -0.654 -0.278 1.00 98.75 108 LYS A C 1
ATOM 818 O O . LYS A 1 108 ? 4.040 -1.091 0.735 1.00 98.75 108 LYS A O 1
ATOM 823 N N . VAL A 1 109 ? 4.228 0.531 -0.786 1.00 98.81 109 VAL A N 1
ATOM 824 C CA . VAL A 1 109 ? 3.157 1.336 -0.175 1.00 98.81 109 VAL A CA 1
ATOM 825 C C . VAL A 1 109 ? 1.819 0.594 -0.229 1.00 98.81 109 VAL A C 1
ATOM 827 O O . VAL A 1 109 ? 1.098 0.570 0.767 1.00 98.81 109 VAL A O 1
ATOM 830 N N . ALA A 1 110 ? 1.503 -0.045 -1.359 1.00 98.88 110 ALA A N 1
ATOM 831 C CA . ALA A 1 110 ? 0.287 -0.842 -1.515 1.00 98.88 110 ALA A CA 1
ATOM 832 C C . ALA A 1 110 ? 0.268 -2.070 -0.587 1.00 98.88 110 ALA A C 1
ATOM 834 O O . ALA A 1 110 ? -0.729 -2.306 0.095 1.00 98.88 110 ALA A O 1
ATOM 835 N N . GLU A 1 111 ? 1.385 -2.799 -0.496 1.00 98.81 111 GLU A N 1
ATOM 836 C CA . GLU A 1 111 ? 1.574 -3.888 0.472 1.00 98.81 111 GLU A CA 1
ATOM 837 C C . GLU A 1 111 ? 1.293 -3.415 1.899 1.00 98.81 111 GLU A C 1
ATOM 839 O O . GLU A 1 111 ? 0.489 -4.022 2.601 1.00 98.81 111 GLU A O 1
ATOM 844 N N . LYS A 1 112 ? 1.908 -2.303 2.315 1.00 98.88 112 LYS A N 1
ATOM 845 C CA . LYS A 1 112 ? 1.784 -1.780 3.678 1.00 98.88 112 LYS A CA 1
ATOM 846 C C . LYS A 1 112 ? 0.401 -1.225 3.990 1.00 98.88 112 LYS A C 1
ATOM 848 O O . LYS A 1 112 ? -0.060 -1.348 5.123 1.00 98.88 112 LYS A O 1
ATOM 853 N N . ALA A 1 113 ? -0.301 -0.688 2.996 1.00 98.81 113 ALA A N 1
ATOM 854 C CA . ALA A 1 113 ? -1.704 -0.323 3.144 1.00 98.81 113 ALA A CA 1
ATOM 855 C C . ALA A 1 113 ? -2.591 -1.548 3.419 1.00 98.81 113 ALA A C 1
ATOM 857 O O . ALA A 1 113 ? -3.407 -1.516 4.342 1.00 98.81 113 ALA A O 1
ATOM 858 N N . ALA A 1 114 ? -2.403 -2.638 2.670 1.00 98.81 114 ALA A N 1
ATOM 859 C CA . ALA A 1 114 ? -3.133 -3.884 2.894 1.00 98.81 114 ALA A CA 1
ATOM 860 C C . ALA A 1 114 ? -2.727 -4.568 4.215 1.00 98.81 114 ALA A C 1
ATOM 862 O O . ALA A 1 114 ? -3.586 -5.054 4.951 1.00 98.81 114 ALA A O 1
ATOM 863 N N . GLU A 1 115 ? -1.439 -4.545 4.567 1.00 98.75 115 GLU A N 1
ATOM 864 C CA . GLU A 1 115 ? -0.926 -5.087 5.829 1.00 98.75 115 GLU A CA 1
ATOM 865 C C . GLU A 1 115 ? -1.539 -4.357 7.027 1.00 98.75 115 GLU A C 1
ATOM 867 O O . GLU A 1 115 ? -2.017 -5.008 7.958 1.00 98.75 115 GLU A O 1
ATOM 872 N N . ALA A 1 116 ? -1.631 -3.022 6.969 1.00 98.69 116 ALA A N 1
ATOM 873 C CA . ALA A 1 116 ? -2.266 -2.217 8.009 1.00 98.69 116 ALA A CA 1
ATOM 874 C C . ALA A 1 116 ? -3.715 -2.631 8.284 1.00 98.69 116 ALA A C 1
ATOM 876 O O . ALA A 1 116 ? -4.132 -2.577 9.438 1.00 98.69 116 ALA A O 1
ATOM 877 N N . ALA A 1 117 ? -4.459 -3.070 7.263 1.00 98.50 117 ALA A N 1
ATOM 878 C CA . ALA A 1 117 ? -5.841 -3.534 7.401 1.00 98.50 117 ALA A CA 1
ATOM 879 C C . ALA A 1 117 ? -5.967 -4.919 8.060 1.00 98.50 117 ALA A C 1
ATOM 881 O O . ALA A 1 117 ? -7.020 -5.245 8.599 1.00 98.50 117 ALA A O 1
ATOM 882 N N . THR A 1 118 ? -4.913 -5.739 8.015 1.00 97.75 118 THR A N 1
ATOM 883 C CA . THR A 1 118 ? -4.876 -7.069 8.661 1.00 97.75 118 THR A CA 1
ATOM 884 C C . THR A 1 118 ? -4.137 -7.087 9.993 1.00 97.75 118 THR A C 1
ATOM 886 O O . THR A 1 118 ? -4.197 -8.085 10.712 1.00 97.75 118 THR A O 1
ATOM 889 N N . ALA A 1 119 ? -3.411 -6.014 10.302 1.00 97.25 119 ALA A N 1
ATOM 890 C CA . ALA A 1 119 ? -2.652 -5.885 11.530 1.00 97.25 119 ALA A CA 1
ATOM 891 C C . ALA A 1 119 ? -3.578 -5.821 12.749 1.00 97.25 119 ALA A C 1
ATOM 893 O O . ALA A 1 119 ? -4.711 -5.344 12.670 1.00 97.25 119 ALA A O 1
ATOM 894 N N . ASP A 1 120 ? -3.047 -6.229 13.902 1.00 96.69 120 ASP A N 1
ATOM 895 C CA . ASP A 1 120 ? -3.683 -5.952 15.187 1.00 96.69 120 ASP A CA 1
ATOM 896 C C . ASP A 1 120 ? -4.022 -4.444 15.277 1.00 96.69 120 ASP A C 1
ATOM 898 O O . ASP A 1 120 ? -3.146 -3.608 15.000 1.00 96.69 120 ASP A O 1
ATOM 902 N N . PRO A 1 121 ? -5.258 -4.060 15.659 1.00 96.19 121 PRO A N 1
ATOM 903 C CA . PRO A 1 121 ? -5.652 -2.663 15.801 1.00 96.19 121 PRO A CA 1
ATOM 904 C C . PRO A 1 121 ? -4.653 -1.805 16.586 1.00 96.19 121 PRO A C 1
ATOM 906 O O . PRO A 1 121 ? -4.369 -0.675 16.176 1.00 96.19 121 PRO A O 1
ATOM 909 N N . ALA A 1 122 ? -4.056 -2.349 17.651 1.00 94.25 122 ALA A N 1
ATOM 910 C CA . ALA A 1 122 ? -3.074 -1.668 18.490 1.00 94.25 122 ALA A CA 1
ATOM 911 C C . ALA A 1 122 ? -1.719 -1.444 17.797 1.00 94.25 122 ALA A C 1
ATOM 913 O O . ALA A 1 122 ? -0.974 -0.563 18.215 1.00 94.25 122 ALA A O 1
ATOM 914 N N . ARG A 1 123 ? -1.409 -2.21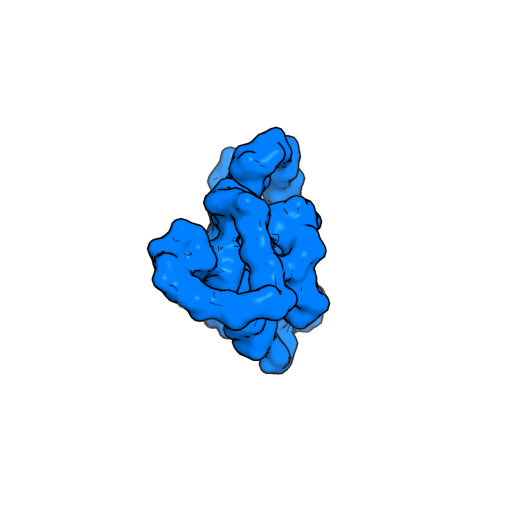5 16.747 1.00 95.88 123 ARG A N 1
ATOM 915 C CA . ARG A 1 123 ? -0.113 -2.227 16.038 1.00 95.88 123 ARG A CA 1
ATOM 916 C C . ARG A 1 123 ? -0.186 -1.758 14.588 1.00 95.88 123 AR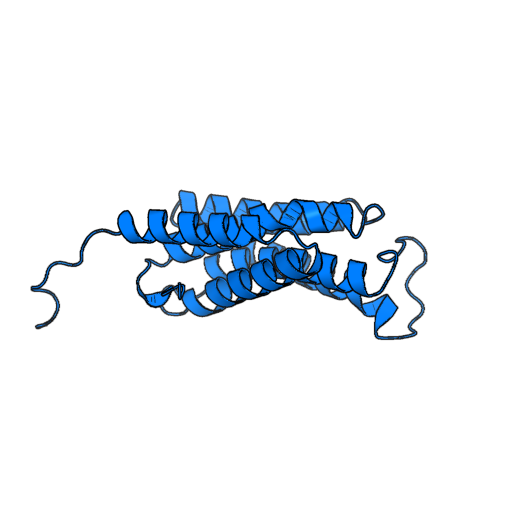G A C 1
ATOM 918 O O . ARG A 1 123 ? 0.839 -1.647 13.921 1.00 95.88 123 ARG A O 1
ATOM 925 N N . SER A 1 124 ? -1.388 -1.477 14.093 1.00 97.00 124 SER A N 1
ATOM 926 C CA . SER A 1 124 ? -1.635 -0.987 12.730 1.00 97.00 124 SER A CA 1
ATOM 927 C C . SER A 1 124 ? -0.982 0.365 12.402 1.00 97.00 124 SER A C 1
ATOM 929 O O . SER A 1 124 ? -0.934 0.760 11.239 1.00 97.00 124 SER A O 1
ATOM 931 N N . ASP A 1 125 ? -0.452 1.076 13.400 1.00 97.06 125 ASP A N 1
ATOM 932 C CA . ASP A 1 125 ? 0.358 2.280 13.212 1.00 97.06 125 ASP A CA 1
ATOM 933 C C . ASP A 1 125 ? 1.698 1.985 12.528 1.00 97.06 125 ASP A C 1
ATOM 935 O O . ASP A 1 125 ? 2.158 2.809 11.741 1.00 97.06 125 ASP A O 1
ATOM 939 N N . VAL A 1 126 ? 2.295 0.813 12.768 1.00 97.31 126 VAL A N 1
ATOM 940 C CA . VAL A 1 126 ? 3.588 0.422 12.184 1.00 97.31 126 VAL A CA 1
ATOM 941 C C . VAL A 1 126 ? 3.513 0.314 10.653 1.00 97.31 126 VAL A C 1
ATOM 943 O O . VAL A 1 126 ? 4.187 1.103 9.985 1.00 97.31 126 VAL A O 1
ATOM 946 N N . PRO A 1 127 ? 2.674 -0.558 10.054 1.00 98.44 127 PRO A N 1
ATOM 947 C CA . PRO A 1 127 ? 2.559 -0.637 8.597 1.00 98.44 127 PRO A CA 1
ATOM 948 C C . PRO A 1 127 ? 2.023 0.665 7.980 1.00 98.44 127 PRO A C 1
ATOM 950 O O . PRO A 1 127 ? 2.472 1.064 6.909 1.00 98.44 127 PRO A O 1
ATOM 953 N N . ALA A 1 128 ? 1.139 1.402 8.663 1.00 98.44 128 ALA A N 1
ATOM 954 C CA . ALA A 1 128 ? 0.688 2.706 8.172 1.00 98.44 128 ALA A CA 1
ATOM 955 C C . ALA A 1 128 ? 1.828 3.744 8.109 1.00 98.44 128 ALA A C 1
ATOM 957 O O . ALA A 1 128 ? 1.871 4.564 7.187 1.00 98.44 128 ALA A O 1
ATOM 958 N N . ARG A 1 129 ? 2.772 3.704 9.060 1.00 98.12 129 ARG A N 1
ATOM 959 C CA . ARG A 1 129 ? 3.961 4.568 9.067 1.00 98.12 129 ARG A CA 1
ATOM 960 C C . ARG A 1 129 ? 4.914 4.204 7.941 1.00 98.12 129 ARG A C 1
ATOM 962 O O . ARG A 1 129 ? 5.390 5.096 7.245 1.00 98.12 129 ARG A O 1
ATOM 969 N N . GLU A 1 130 ? 5.150 2.912 7.737 1.00 98.44 130 GLU A N 1
ATOM 970 C CA . GLU A 1 130 ? 5.973 2.417 6.631 1.00 98.44 130 GLU A CA 1
ATOM 971 C C . GLU A 1 130 ? 5.382 2.810 5.274 1.00 98.44 130 GLU A C 1
ATOM 973 O O . GLU A 1 130 ? 6.106 3.330 4.426 1.00 98.44 130 GLU A O 1
ATOM 978 N N . ALA A 1 131 ? 4.061 2.676 5.092 1.00 98.69 131 ALA A N 1
ATOM 979 C CA . ALA A 1 131 ? 3.374 3.149 3.890 1.00 98.69 131 ALA A CA 1
ATOM 980 C C . ALA A 1 131 ? 3.639 4.645 3.641 1.00 98.69 131 ALA A C 1
ATOM 982 O O . ALA A 1 131 ? 3.987 5.046 2.531 1.00 98.69 131 ALA A O 1
ATOM 983 N N . TYR A 1 132 ? 3.529 5.479 4.677 1.00 98.44 132 TYR A N 1
ATOM 984 C CA . TYR A 1 132 ? 3.811 6.909 4.557 1.00 98.44 132 TYR A CA 1
ATOM 985 C C . TYR A 1 132 ? 5.273 7.201 4.198 1.00 98.44 132 TYR A C 1
ATOM 987 O O . TYR A 1 132 ? 5.524 8.021 3.315 1.00 98.44 132 TYR A O 1
ATOM 995 N N . PHE A 1 133 ? 6.238 6.538 4.839 1.00 98.06 133 PHE A N 1
ATOM 996 C CA . PHE A 1 133 ? 7.659 6.757 4.556 1.00 98.06 133 PHE A CA 1
ATOM 997 C C . PHE A 1 133 ? 8.040 6.327 3.142 1.00 98.06 133 PHE A C 1
ATOM 999 O O . PHE A 1 133 ? 8.607 7.133 2.405 1.00 98.06 133 PHE A O 1
ATOM 1006 N N . PHE A 1 134 ? 7.627 5.136 2.710 1.00 98.50 134 PHE A N 1
ATOM 1007 C CA . PHE A 1 134 ? 7.853 4.697 1.334 1.00 98.50 134 PHE A CA 1
ATOM 1008 C C . PHE A 1 134 ? 7.169 5.612 0.312 1.00 98.50 134 PHE A C 1
ATOM 1010 O O . PHE A 1 134 ? 7.753 5.906 -0.730 1.00 98.50 134 PHE A O 1
ATOM 1017 N N . ALA A 1 135 ? 5.973 6.132 0.615 1.00 98.62 135 ALA A N 1
ATOM 1018 C CA . ALA A 1 135 ? 5.310 7.100 -0.253 1.00 98.62 135 ALA A CA 1
ATOM 1019 C C . ALA A 1 135 ? 6.091 8.417 -0.350 1.00 98.62 135 ALA A C 1
ATOM 1021 O O . ALA A 1 135 ? 6.256 8.957 -1.443 1.00 98.62 135 ALA A O 1
ATOM 1022 N N . VAL A 1 136 ? 6.593 8.937 0.774 1.00 98.38 136 VAL A N 1
ATOM 1023 C CA . VAL A 1 136 ? 7.430 10.144 0.801 1.00 98.38 136 VAL A CA 1
ATOM 1024 C C . VAL A 1 136 ? 8.713 9.940 -0.001 1.00 98.38 136 VAL A C 1
ATOM 1026 O O . VAL A 1 136 ? 9.072 10.822 -0.784 1.00 98.38 136 VAL A O 1
ATOM 1029 N N . ASP A 1 137 ? 9.370 8.792 0.143 1.00 98.19 137 ASP A N 1
ATOM 1030 C CA . ASP A 1 137 ? 10.596 8.481 -0.591 1.00 98.19 137 ASP A CA 1
ATOM 1031 C C . ASP A 1 137 ? 10.334 8.349 -2.096 1.00 98.19 137 ASP A C 1
ATOM 1033 O O . ASP A 1 137 ? 11.048 8.963 -2.890 1.00 98.19 137 ASP A O 1
ATOM 1037 N N . ALA A 1 138 ? 9.252 7.674 -2.500 1.00 98.12 138 ALA A N 1
ATOM 1038 C CA . ALA A 1 138 ? 8.839 7.604 -3.902 1.00 98.12 138 ALA A CA 1
ATOM 1039 C C . ALA A 1 138 ? 8.536 9.000 -4.477 1.00 98.12 138 ALA A C 1
ATOM 1041 O O . ALA A 1 138 ? 9.020 9.348 -5.553 1.00 98.12 138 ALA A O 1
ATOM 1042 N N . ILE A 1 139 ? 7.790 9.838 -3.743 1.00 98.50 139 ILE A N 1
ATOM 1043 C CA . ILE A 1 139 ? 7.453 11.214 -4.152 1.00 98.50 139 ILE A CA 1
ATOM 1044 C C . ILE A 1 139 ? 8.709 12.078 -4.319 1.00 98.50 139 ILE A C 1
ATOM 1046 O O . ILE A 1 139 ? 8.789 12.874 -5.262 1.00 98.50 139 ILE A O 1
ATOM 1050 N N . ARG A 1 140 ? 9.675 11.951 -3.402 1.00 97.44 140 ARG A N 1
ATOM 1051 C CA . ARG A 1 140 ? 10.954 12.668 -3.470 1.00 97.44 140 ARG A CA 1
ATOM 1052 C C . ARG A 1 140 ? 11.772 12.218 -4.671 1.00 97.44 140 ARG A C 1
ATOM 1054 O O . ARG A 1 140 ? 12.277 13.072 -5.392 1.00 97.44 140 ARG A O 1
ATOM 1061 N N . ALA A 1 141 ? 11.845 10.911 -4.912 1.00 96.44 141 ALA A N 1
ATOM 1062 C CA . ALA A 1 141 ? 12.594 10.340 -6.023 1.00 96.44 141 ALA A CA 1
ATOM 1063 C C . ALA A 1 141 ? 12.075 10.807 -7.396 1.00 96.44 141 ALA A C 1
ATOM 1065 O O . ALA A 1 141 ? 12.874 11.040 -8.297 1.00 96.44 141 ALA A O 1
ATOM 1066 N N . VAL A 1 142 ? 10.762 11.036 -7.546 1.00 96.38 142 VAL A N 1
ATOM 1067 C CA . VAL A 1 142 ? 10.176 11.608 -8.780 1.00 96.38 142 VAL A CA 1
ATOM 1068 C C . VAL A 1 142 ? 10.136 13.145 -8.805 1.00 96.38 142 VAL A C 1
ATOM 1070 O O . VAL A 1 142 ? 9.574 13.732 -9.729 1.00 96.38 142 VAL A O 1
ATOM 1073 N N . GLY A 1 143 ? 10.656 13.826 -7.778 1.00 95.81 143 GLY A N 1
ATOM 1074 C CA . GLY A 1 143 ? 10.691 15.292 -7.704 1.00 95.81 143 GLY A CA 1
ATOM 1075 C C . GLY A 1 143 ? 9.326 15.976 -7.522 1.00 95.81 143 GLY A C 1
ATOM 1076 O O . GLY A 1 143 ? 9.194 17.172 -7.781 1.00 95.81 143 GLY A O 1
ATOM 1077 N N . ARG A 1 144 ? 8.283 15.263 -7.068 1.00 95.69 144 ARG A N 1
ATOM 1078 C CA . ARG A 1 144 ? 6.902 15.792 -6.958 1.00 95.69 144 ARG A CA 1
ATOM 1079 C C . ARG A 1 144 ? 6.531 16.218 -5.531 1.00 95.69 144 ARG A C 1
ATOM 1081 O O . ARG A 1 144 ? 5.424 15.943 -5.068 1.00 95.69 144 ARG A O 1
ATOM 1088 N N . SER A 1 145 ? 7.414 16.946 -4.844 1.00 94.00 145 SER A N 1
ATOM 1089 C CA . SER A 1 145 ? 7.318 17.290 -3.408 1.00 94.00 145 SER A CA 1
ATOM 1090 C C . SER A 1 145 ? 5.982 17.891 -2.947 1.00 94.00 145 SER A C 1
ATOM 1092 O O . SER A 1 145 ? 5.585 17.685 -1.801 1.00 94.00 145 SER A O 1
ATOM 1094 N N . ARG A 1 146 ? 5.230 18.566 -3.830 1.00 95.44 146 ARG A N 1
ATOM 1095 C CA . ARG A 1 146 ? 3.867 19.057 -3.535 1.00 95.44 146 ARG A CA 1
ATOM 1096 C C . ARG A 1 146 ? 2.909 17.959 -3.053 1.00 95.44 146 ARG A C 1
ATOM 1098 O O . ARG A 1 146 ? 1.981 18.236 -2.297 1.00 95.44 146 ARG A O 1
ATOM 1105 N N . LEU A 1 147 ? 3.135 16.709 -3.460 1.00 96.81 147 LEU A N 1
ATOM 1106 C CA . LEU A 1 147 ? 2.314 15.570 -3.050 1.00 96.81 147 LEU A CA 1
ATOM 1107 C C . LEU A 1 147 ? 2.530 15.191 -1.581 1.00 96.81 147 LEU A C 1
ATOM 1109 O O . LEU A 1 147 ? 1.598 14.696 -0.956 1.00 96.81 147 LEU A O 1
ATOM 1113 N N . ILE A 1 148 ? 3.686 15.509 -0.987 1.00 97.12 148 ILE A N 1
ATOM 1114 C CA . ILE A 1 148 ? 3.915 15.325 0.456 1.00 97.12 148 ILE A CA 1
ATOM 1115 C C . ILE A 1 148 ? 2.941 16.205 1.250 1.00 97.12 148 ILE A C 1
ATOM 1117 O O . ILE A 1 148 ? 2.309 15.733 2.193 1.00 97.12 148 ILE A O 1
ATOM 1121 N N . GLY A 1 149 ? 2.752 17.458 0.819 1.00 95.31 149 GLY A N 1
ATOM 1122 C CA . GLY A 1 149 ? 1.767 18.366 1.412 1.00 95.31 149 GLY A CA 1
ATOM 1123 C C . GLY A 1 149 ? 0.337 17.827 1.312 1.00 95.31 149 GLY A C 1
ATOM 1124 O O . GLY A 1 149 ? -0.441 17.952 2.255 1.00 95.31 149 GLY A O 1
ATOM 1125 N N . ARG A 1 150 ? 0.000 17.138 0.212 1.00 96.06 150 ARG A N 1
ATOM 1126 C CA . ARG A 1 150 ? -1.296 16.458 0.054 1.00 96.06 150 ARG A CA 1
ATOM 1127 C C . ARG A 1 150 ? -1.469 15.303 1.045 1.00 96.06 150 ARG A C 1
ATOM 1129 O O . ARG A 1 150 ? -2.542 15.192 1.634 1.00 96.06 150 ARG A O 1
ATOM 1136 N N . LEU A 1 151 ? -0.444 14.470 1.250 1.00 97.06 151 LEU A N 1
ATOM 1137 C CA . LEU A 1 151 ? -0.485 13.394 2.252 1.00 97.06 151 LEU A CA 1
ATOM 1138 C C . LEU A 1 151 ? -0.678 13.973 3.659 1.00 97.06 151 LEU A C 1
ATOM 1140 O O . LEU A 1 151 ? -1.566 13.555 4.395 1.00 97.06 151 LEU A O 1
ATOM 1144 N N . GLN A 1 152 ? 0.093 15.003 3.996 1.00 96.19 152 GLN A N 1
ATOM 1145 C CA . GLN A 1 152 ? 0.009 15.718 5.268 1.00 96.19 152 GLN A CA 1
ATOM 1146 C C . GLN A 1 152 ? -1.377 16.332 5.520 1.00 96.19 152 GLN A C 1
ATOM 1148 O O . GLN A 1 152 ? -1.925 16.186 6.612 1.00 96.19 152 GLN A O 1
ATOM 1153 N N . ALA A 1 153 ? -1.976 16.965 4.510 1.00 95.31 153 ALA A N 1
ATOM 1154 C CA . ALA A 1 153 ? -3.340 17.481 4.596 1.00 95.31 153 ALA A CA 1
ATOM 1155 C C . ALA A 1 153 ? -4.375 16.352 4.757 1.00 95.31 153 ALA A C 1
ATOM 1157 O O . ALA A 1 153 ? -5.316 16.480 5.542 1.00 95.31 153 ALA A O 1
ATOM 1158 N N . GLY A 1 154 ? -4.184 15.226 4.058 1.00 95.50 154 GLY A N 1
ATOM 1159 C CA . GLY A 1 154 ? -5.007 14.025 4.209 1.00 95.50 154 GLY A CA 1
ATOM 1160 C C . GLY A 1 154 ? -4.967 13.464 5.632 1.00 95.50 154 GLY A C 1
ATOM 1161 O O . GLY A 1 154 ? -6.019 13.188 6.209 1.00 95.50 154 GLY A O 1
ATOM 1162 N N . PHE A 1 155 ? -3.775 13.382 6.230 1.00 96.12 155 PHE A N 1
ATOM 1163 C CA . PHE A 1 155 ? -3.605 13.007 7.635 1.00 96.12 155 PHE A CA 1
ATOM 1164 C C . PHE A 1 155 ? -4.334 13.974 8.574 1.00 96.12 155 PHE A C 1
ATOM 1166 O O . PHE A 1 155 ? -5.119 13.539 9.413 1.00 96.12 155 PHE A O 1
ATOM 1173 N N . ALA A 1 156 ? -4.115 15.283 8.414 1.00 94.25 156 ALA A N 1
ATOM 1174 C CA . ALA A 1 156 ? -4.731 16.298 9.267 1.00 94.25 156 ALA A CA 1
ATOM 1175 C C . ALA A 1 156 ? -6.267 16.231 9.226 1.00 94.25 156 ALA A C 1
ATOM 1177 O O . ALA A 1 156 ? -6.920 16.352 10.263 1.00 94.25 156 ALA A O 1
ATOM 1178 N N . LYS A 1 157 ? -6.847 15.966 8.047 1.00 94.25 157 LYS A N 1
ATOM 1179 C CA . LYS A 1 157 ? -8.291 15.761 7.887 1.00 94.25 157 LYS A CA 1
ATOM 1180 C C . LYS A 1 157 ? -8.792 14.551 8.681 1.00 94.25 157 LYS A C 1
ATOM 1182 O O . LYS A 1 157 ? -9.816 14.660 9.346 1.00 94.25 157 LYS A O 1
ATOM 1187 N N . LEU A 1 158 ? -8.080 13.424 8.627 1.00 93.81 158 LEU A N 1
ATOM 1188 C CA . LEU A 1 158 ? -8.443 12.218 9.380 1.00 93.81 158 LEU A CA 1
ATOM 1189 C C . LEU A 1 158 ? -8.336 12.454 10.889 1.00 93.81 158 LEU A C 1
ATOM 1191 O O . LEU A 1 158 ? -9.285 12.179 11.619 1.00 93.81 158 LEU A O 1
ATOM 1195 N N . ALA A 1 159 ? -7.235 13.056 11.341 1.00 91.12 159 ALA A N 1
ATOM 1196 C CA . ALA A 1 159 ? -7.028 13.383 12.749 1.00 91.12 159 ALA A CA 1
ATOM 1197 C C . ALA A 1 159 ? -8.091 14.352 13.295 1.00 91.12 159 ALA A C 1
ATOM 1199 O O . ALA A 1 159 ? -8.529 14.205 14.432 1.00 91.12 159 ALA A O 1
ATOM 1200 N N . GLY A 1 160 ? -8.536 15.320 12.486 1.00 88.44 160 GLY A N 1
ATOM 1201 C CA . GLY A 1 160 ? -9.611 16.245 12.853 1.00 88.44 160 GLY A CA 1
ATOM 1202 C C . GLY A 1 160 ? -11.005 15.607 12.906 1.00 88.44 160 GLY A C 1
ATOM 1203 O O . GLY A 1 160 ? -11.895 16.173 13.533 1.00 88.44 160 GLY A O 1
ATOM 1204 N N . SER A 1 161 ? -11.194 14.448 12.267 1.00 86.69 161 SER A N 1
ATOM 1205 C CA . SER A 1 161 ? -12.463 13.704 12.259 1.00 86.69 161 SER A CA 1
ATOM 1206 C C . SER A 1 161 ? -12.576 12.634 13.347 1.00 86.69 161 SER A C 1
ATOM 1208 O O . SER A 1 161 ? -13.648 12.055 13.513 1.00 86.69 161 SER A O 1
ATOM 1210 N N . GLU A 1 162 ? -11.499 12.364 14.091 1.00 83.00 162 GLU A N 1
ATOM 1211 C CA . GLU A 1 162 ? -11.528 11.395 15.187 1.00 83.00 162 GLU A CA 1
ATOM 1212 C C . GLU A 1 162 ? -12.430 11.894 16.330 1.00 83.00 162 GLU A C 1
ATOM 1214 O O . GLU A 1 162 ? -12.304 13.050 16.762 1.00 83.00 162 GLU A O 1
ATOM 1219 N N . PRO A 1 163 ? -13.329 11.046 16.864 1.00 75.38 163 PRO A N 1
ATOM 1220 C CA . PRO A 1 163 ? -14.118 11.409 18.027 1.00 75.38 163 PRO A CA 1
ATOM 1221 C C . PRO A 1 163 ? -13.179 11.72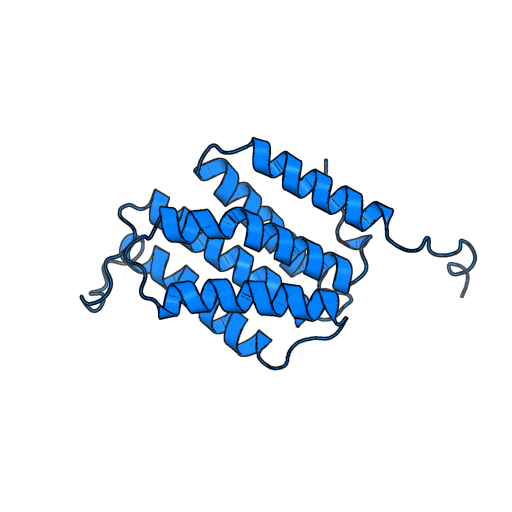5 19.194 1.00 75.38 163 PRO A C 1
ATOM 1223 O O . PRO A 1 163 ? -12.320 10.924 19.572 1.00 75.38 163 PRO A O 1
ATOM 1226 N N . ARG A 1 164 ? -13.335 12.914 19.785 1.00 66.94 164 ARG A N 1
ATOM 1227 C CA . ARG A 1 164 ? -12.570 13.300 20.975 1.00 66.94 164 ARG A CA 1
ATOM 1228 C C . ARG A 1 164 ? -12.860 12.292 22.083 1.00 66.94 164 ARG A C 1
ATOM 1230 O O . ARG A 1 164 ? -14.003 12.181 22.524 1.00 66.94 164 ARG A O 1
ATOM 1237 N N . LYS A 1 165 ? -11.831 11.570 22.542 1.00 60.84 165 LYS A N 1
ATOM 1238 C CA . LYS A 1 165 ? -11.964 10.722 23.730 1.00 60.84 165 LYS A CA 1
ATOM 1239 C C . LYS A 1 165 ? -12.393 11.607 24.904 1.00 60.84 165 LYS A C 1
ATOM 1241 O O . LYS A 1 165 ? -11.743 12.627 25.144 1.00 60.84 165 LYS A O 1
ATOM 1246 N N . PRO A 1 166 ? -13.470 11.255 25.619 1.00 58.22 166 PRO A N 1
ATOM 1247 C CA . PRO A 1 166 ? -13.879 12.024 26.774 1.00 58.22 166 PRO A CA 1
ATOM 1248 C C . PRO A 1 166 ? -12.816 11.998 27.873 1.00 58.22 166 PRO A C 1
ATOM 1250 O O . PRO A 1 166 ? -12.223 10.953 28.142 1.00 58.22 166 PRO A O 1
ATOM 1253 N N . TRP A 1 167 ? -12.599 13.143 28.519 1.00 55.84 167 TRP A N 1
ATOM 1254 C CA . TRP A 1 167 ? -11.544 13.357 29.518 1.00 55.84 167 TRP A CA 1
ATOM 1255 C C . TRP A 1 167 ? -11.659 12.455 30.762 1.00 55.84 167 TRP A C 1
ATOM 1257 O O . TRP A 1 167 ? -10.688 12.303 31.494 1.00 55.84 167 TRP A O 1
ATOM 1267 N N . TRP A 1 168 ? -12.814 11.825 30.990 1.00 64.44 168 TRP A N 1
ATOM 1268 C CA . TRP A 1 168 ? -13.087 10.983 32.158 1.00 64.44 168 TRP A CA 1
ATOM 1269 C C . TRP A 1 168 ? -12.692 9.506 32.007 1.00 64.44 168 TRP A C 1
ATOM 1271 O O . TRP A 1 168 ? -12.688 8.790 32.998 1.00 64.44 168 TRP A O 1
ATOM 1281 N N . ARG A 1 169 ? -12.306 9.030 30.813 1.00 56.22 169 ARG A N 1
ATOM 1282 C CA . ARG A 1 169 ? -11.863 7.631 30.599 1.00 56.22 169 ARG A CA 1
ATOM 1283 C C . ARG A 1 169 ? -10.387 7.365 30.952 1.00 56.22 169 ARG A C 1
ATOM 1285 O O . ARG A 1 169 ? -9.828 6.368 30.513 1.00 56.22 169 ARG A O 1
ATOM 1292 N N . PHE A 1 170 ? -9.742 8.269 31.688 1.00 53.19 170 PHE A N 1
ATOM 1293 C CA . PHE A 1 170 ? -8.345 8.135 32.128 1.00 53.19 170 PHE A CA 1
ATOM 1294 C C . PHE A 1 170 ? -8.202 7.660 33.588 1.00 53.19 170 PHE A C 1
ATOM 1296 O O . PHE A 1 170 ? -7.079 7.556 34.070 1.00 53.19 170 PHE A O 1
ATOM 1303 N N . TRP A 1 171 ? -9.314 7.383 34.281 1.00 46.69 171 TRP A N 1
ATOM 1304 C CA . TRP A 1 171 ? -9.349 7.015 35.706 1.00 46.69 171 TRP A CA 1
ATOM 1305 C C . TRP A 1 171 ? -10.096 5.695 35.987 1.00 46.69 171 TRP A C 1
ATOM 1307 O O . TRP A 1 171 ? -10.659 5.533 37.067 1.00 46.69 171 TRP A O 1
ATOM 1317 N N . GLU A 1 172 ? -10.108 4.768 35.028 1.00 39.03 172 GLU A N 1
ATOM 1318 C CA . GLU A 1 172 ? -10.517 3.362 35.216 1.00 39.03 172 GLU A CA 1
ATOM 1319 C C . GLU A 1 172 ? -9.347 2.449 34.845 1.00 39.03 172 GLU A C 1
ATOM 1321 O O . GLU A 1 172 ? -9.108 1.474 35.590 1.00 39.03 172 GLU A O 1
#

Foldseek 3Di:
DDLPLLLFFLLLLLCLLLVLLVLLLVLLCVQFVQDDPLLNVLSVVLSVQSNVLSVVVAHDPCLVVSLVSLQVSLCQQQCVVPDVDDDDPNTDHGPDNLSSLLNSLSSLSSSLSSVSRVDDRNCSNPSSVSSLVSSCVSCVSVVNNVVNVVSVVSSVVSSVPDDPDDPPPPPD

Secondary structure (DSSP, 8-state):
----GGGS-HHHHHHHHHHHHHHHHHHHHHH-TT--HHHHHHHHHHHHHHHHHHHHTS--TTHHHHHHHHHHHHHHHHHHHHS-----TTSPPPSSHHHHHHHHHHHHHHHHHHHHHHS-TTTTHHHHHHHHHHHHHHHHHTT-THHHHHHHHHHHHHHHHSPPPPTTTT--

Radius of gyration: 16.87 Å; chains: 1; bounding box: 39×34×56 Å

Organism: NCBI:txid1908690

pLDDT: mean 92.32, std 11.82, range [39.03, 98.88]